Protein AF-A0A7C8ZT93-F1 (afdb_monomer)

Organism: Opuntia streptacantha (NCBI:txid393608)

Sequence (158 aa):
RYDITQIPDVYDSCKYDLLHNAHLNIESLDELFKVAQLLADGVIPNEYGINPKQKLKIGSKIARRLLGKILIDLRNTREEAINVAGLKNNYEHYTRSSKKEDANAPSIAHMKNEGVKESSLTADLAIDQDDDDEKETEYRLDPKYANVKTPERHVKTR

Solvent-accessible surface area (backbone atoms only — not comparable to full-atom values): 10098 Å² total; per-residue (Å²): 137,88,71,76,85,49,38,55,60,53,26,52,51,39,52,47,38,62,75,75,42,52,90,70,64,64,80,65,44,72,60,50,33,55,54,28,43,63,50,25,71,58,48,59,68,38,74,44,32,87,46,73,69,45,29,49,55,48,47,49,57,52,50,52,33,50,49,50,33,53,54,45,47,54,50,50,54,51,55,50,53,50,51,55,51,54,50,52,55,50,53,52,53,55,59,58,58,72,72,68,86,80,86,84,87,88,80,92,75,92,79,82,91,75,89,81,74,90,78,86,77,81,75,85,71,84,72,81,81,78,88,70,93,65,79,85,68,92,53,90,54,40,63,85,69,47,73,70,84,54,97,78,72,74,79,77,78,126

Structure (mmCIF, N/CA/C/O backbone):
data_AF-A0A7C8ZT93-F1
#
_entry.id   AF-A0A7C8ZT93-F1
#
loop_
_atom_site.group_PDB
_atom_site.id
_atom_site.type_symbol
_atom_site.label_atom_id
_atom_site.label_alt_id
_atom_site.label_comp_id
_atom_site.label_asym_id
_atom_site.label_entity_id
_atom_site.label_seq_id
_atom_site.pdbx_PDB_ins_code
_atom_site.Cartn_x
_atom_site.Cartn_y
_atom_site.Cartn_z
_atom_site.occupancy
_atom_site.B_iso_or_equiv
_atom_site.auth_seq_id
_atom_site.auth_comp_id
_atom_site.auth_asym_id
_atom_site.auth_atom_id
_atom_site.pdbx_PDB_model_num
ATOM 1 N N . ARG A 1 1 ? -1.221 -6.733 25.957 1.00 82.94 1 ARG A N 1
ATOM 2 C CA . ARG A 1 1 ? -1.099 -5.459 25.202 1.00 82.94 1 ARG A CA 1
ATOM 3 C C . ARG A 1 1 ? -1.431 -5.773 23.749 1.00 82.94 1 ARG A C 1
ATOM 5 O O . ARG A 1 1 ? -0.992 -6.823 23.307 1.00 82.94 1 ARG A O 1
ATOM 12 N N . TYR A 1 2 ? -2.219 -4.945 23.063 1.00 89.62 2 TYR A N 1
ATOM 13 C CA . TYR A 1 2 ? -2.580 -5.169 21.655 1.00 89.62 2 TYR A CA 1
ATOM 14 C C . TYR A 1 2 ? -1.509 -4.614 20.710 1.00 89.62 2 TYR A C 1
ATOM 16 O O . TYR A 1 2 ? -0.880 -3.604 21.037 1.00 89.62 2 TYR A O 1
ATOM 24 N N . ASP A 1 3 ? -1.323 -5.274 19.566 1.00 92.94 3 ASP A N 1
ATOM 25 C CA . ASP A 1 3 ? -0.423 -4.849 18.495 1.00 92.94 3 ASP A CA 1
ATOM 26 C C . ASP A 1 3 ? -1.227 -4.210 17.358 1.00 92.94 3 ASP A C 1
ATOM 28 O O . ASP A 1 3 ? -1.970 -4.877 16.642 1.00 92.94 3 ASP A O 1
ATOM 32 N N . ILE A 1 4 ? -1.093 -2.893 17.215 1.00 91.88 4 ILE A N 1
ATOM 33 C CA . ILE A 1 4 ? -1.823 -2.112 16.211 1.00 91.88 4 ILE A CA 1
ATOM 34 C C . ILE A 1 4 ? -1.302 -2.337 14.789 1.00 91.88 4 ILE A C 1
ATOM 36 O O . ILE A 1 4 ? -2.007 -2.021 13.836 1.00 91.88 4 ILE A O 1
ATOM 40 N N . THR A 1 5 ? -0.095 -2.892 14.635 1.00 93.06 5 THR A N 1
ATOM 41 C CA . THR A 1 5 ? 0.497 -3.157 13.315 1.00 93.06 5 THR A CA 1
ATOM 42 C C . THR A 1 5 ? -0.217 -4.281 12.568 1.00 93.06 5 THR A C 1
ATOM 44 O O . THR A 1 5 ? -0.052 -4.400 11.364 1.00 93.06 5 THR A O 1
ATOM 47 N N . GLN A 1 6 ? -1.044 -5.065 13.266 1.00 95.94 6 GLN A N 1
ATOM 48 C CA . GLN A 1 6 ? -1.809 -6.185 12.709 1.00 95.94 6 GLN A CA 1
ATOM 49 C C . GLN A 1 6 ? -3.174 -5.768 12.139 1.00 95.94 6 GLN A C 1
ATOM 51 O O . GLN A 1 6 ? -3.867 -6.575 11.528 1.00 95.94 6 GLN A O 1
ATOM 56 N N . ILE A 1 7 ? -3.599 -4.517 12.347 1.00 97.25 7 ILE A N 1
ATOM 57 C CA . ILE A 1 7 ? -4.898 -4.020 11.865 1.00 97.25 7 ILE A CA 1
ATOM 58 C C . ILE A 1 7 ? -5.059 -4.159 10.336 1.00 97.25 7 ILE A C 1
ATOM 60 O O . ILE A 1 7 ? -6.123 -4.627 9.922 1.00 97.25 7 ILE A O 1
ATOM 64 N N . PRO A 1 8 ? -4.060 -3.810 9.494 1.00 97.50 8 PRO A N 1
ATOM 65 C CA . PRO A 1 8 ? -4.150 -4.012 8.047 1.00 97.50 8 PRO A CA 1
ATOM 66 C C . PRO A 1 8 ? -4.366 -5.482 7.674 1.00 97.50 8 PRO A C 1
ATOM 68 O O . PRO A 1 8 ? -5.253 -5.782 6.879 1.00 97.50 8 PRO A O 1
ATOM 71 N N . ASP A 1 9 ? -3.636 -6.399 8.316 1.00 97.50 9 ASP A N 1
ATOM 72 C CA . ASP A 1 9 ? -3.730 -7.839 8.051 1.00 97.50 9 ASP A CA 1
ATOM 73 C C . ASP A 1 9 ? -5.114 -8.402 8.416 1.00 97.50 9 ASP A C 1
ATOM 75 O O . ASP A 1 9 ? -5.689 -9.210 7.679 1.00 97.50 9 ASP A O 1
ATOM 79 N N . VAL A 1 10 ? -5.684 -7.952 9.541 1.00 97.38 10 VAL A N 1
ATOM 80 C CA . VAL A 1 10 ? -7.042 -8.333 9.963 1.00 97.38 10 VAL A CA 1
ATOM 81 C C . VAL A 1 10 ? -8.082 -7.800 8.979 1.00 97.38 10 VAL A C 1
ATOM 83 O O . VAL A 1 10 ? -8.977 -8.547 8.581 1.00 97.38 10 VAL A O 1
ATOM 86 N N . TYR A 1 11 ? -7.968 -6.535 8.563 1.00 98.25 11 TYR A N 1
ATOM 87 C CA . TYR A 1 11 ? -8.865 -5.945 7.569 1.00 98.25 11 TYR A CA 1
ATOM 88 C C . TYR A 1 11 ? -8.812 -6.703 6.237 1.00 98.25 11 TYR A C 1
ATOM 90 O O . TYR A 1 11 ? -9.864 -7.071 5.709 1.00 98.25 11 TYR A O 1
ATOM 98 N N . ASP A 1 12 ? -7.613 -6.993 5.731 1.00 98.00 12 ASP A N 1
ATOM 99 C CA . ASP A 1 12 ? -7.429 -7.705 4.466 1.00 98.00 12 ASP A CA 1
ATOM 100 C C . ASP A 1 12 ? -7.968 -9.137 4.533 1.00 98.00 12 ASP A C 1
ATOM 102 O O . ASP A 1 12 ? -8.656 -9.572 3.608 1.00 98.00 12 ASP A O 1
ATOM 106 N N . SER A 1 13 ? -7.743 -9.844 5.644 1.00 97.62 13 SER A N 1
ATOM 107 C CA . SER A 1 13 ? -8.280 -11.196 5.852 1.00 97.62 13 SER A CA 1
ATOM 108 C C . SER A 1 13 ? -9.811 -11.193 5.869 1.00 97.62 13 SER A C 1
ATOM 110 O O . SER A 1 13 ? -10.439 -11.959 5.141 1.00 97.62 13 SER A O 1
ATOM 112 N N . CYS A 1 14 ? -10.426 -10.267 6.617 1.00 97.88 14 CYS A N 1
ATOM 113 C CA . CYS A 1 14 ? -11.885 -10.147 6.668 1.00 97.88 14 CYS A CA 1
ATOM 114 C C . CYS A 1 14 ? -12.470 -9.818 5.291 1.00 97.88 14 CYS A C 1
ATOM 116 O O . CYS A 1 14 ? -13.456 -10.415 4.860 1.00 97.88 14 CYS A O 1
ATOM 118 N N . LYS A 1 15 ? -11.844 -8.876 4.577 1.00 97.88 15 LYS A N 1
ATOM 119 C CA . LYS A 1 15 ? -12.254 -8.488 3.227 1.00 97.88 15 LYS A CA 1
ATOM 120 C C . LYS A 1 15 ? -12.160 -9.659 2.255 1.00 97.88 15 LYS A C 1
ATOM 122 O O . LYS A 1 15 ? -13.058 -9.845 1.436 1.00 97.88 15 LYS A O 1
ATOM 127 N N . TYR A 1 16 ? -11.076 -10.426 2.331 1.00 98.06 16 TYR A N 1
ATOM 128 C CA . TYR A 1 16 ? -10.874 -11.602 1.499 1.00 98.06 16 TYR A CA 1
ATOM 129 C C . TYR A 1 16 ? -11.970 -12.638 1.745 1.00 98.06 16 TYR A C 1
ATOM 131 O O . TYR A 1 16 ? -12.597 -13.097 0.790 1.00 98.06 16 TYR A O 1
ATOM 139 N N . ASP A 1 17 ? -12.248 -12.954 3.009 1.00 98.00 17 ASP A N 1
ATOM 140 C CA . ASP A 1 17 ? -13.255 -13.951 3.361 1.00 98.00 17 ASP A CA 1
ATOM 141 C C . ASP A 1 17 ? -14.662 -13.529 2.933 1.00 98.00 17 ASP A C 1
ATOM 143 O O . ASP A 1 17 ? -15.395 -14.341 2.370 1.00 98.00 17 ASP A O 1
ATOM 147 N N . LEU A 1 18 ? -15.016 -12.251 3.078 1.00 96.69 18 LEU A N 1
ATOM 148 C CA . LEU A 1 18 ? -16.295 -11.733 2.583 1.00 96.69 18 LEU A CA 1
ATOM 149 C C . LEU A 1 18 ? -16.434 -11.835 1.058 1.00 96.69 18 LEU A C 1
ATOM 151 O O . LEU A 1 18 ? -17.528 -12.081 0.555 1.00 96.69 18 LEU A O 1
ATOM 155 N N . LEU A 1 19 ? -15.348 -11.647 0.303 1.00 96.94 19 LEU A N 1
ATOM 156 C CA . LEU A 1 19 ? -15.390 -11.647 -1.164 1.00 96.94 19 LEU A CA 1
ATOM 157 C C . LEU A 1 19 ? -15.279 -13.044 -1.778 1.00 96.94 19 LEU A C 1
ATOM 159 O O . LEU A 1 19 ? -15.884 -13.313 -2.816 1.00 96.94 19 LEU A O 1
ATOM 163 N N . HIS A 1 20 ? -14.484 -13.919 -1.170 1.00 97.94 20 HIS A N 1
ATOM 164 C CA . HIS A 1 20 ? -14.099 -15.200 -1.762 1.00 97.94 20 HIS A CA 1
ATOM 165 C C . HIS A 1 20 ? -14.634 -16.402 -0.984 1.00 97.94 20 HIS A C 1
ATOM 167 O O . HIS A 1 20 ? -14.910 -17.443 -1.582 1.00 97.94 20 HIS A O 1
ATOM 173 N N . ASN A 1 21 ? -14.863 -16.243 0.320 1.00 96.44 21 ASN A N 1
ATOM 174 C CA . ASN A 1 21 ? -15.278 -17.312 1.224 1.00 96.44 21 ASN A CA 1
ATOM 175 C C . ASN A 1 21 ? -16.650 -17.062 1.870 1.00 96.44 21 ASN A C 1
ATOM 177 O O . ASN A 1 21 ? -16.977 -17.695 2.870 1.00 96.44 21 ASN A O 1
ATOM 181 N N . ALA A 1 22 ? -17.495 -16.212 1.271 1.00 94.62 22 ALA A N 1
ATOM 182 C CA . ALA A 1 22 ? -18.834 -15.900 1.786 1.00 94.62 22 ALA A CA 1
ATOM 183 C C . ALA A 1 22 ? -19.681 -17.155 2.078 1.00 94.62 22 ALA A C 1
ATOM 185 O O . ALA A 1 22 ? -20.474 -17.177 3.011 1.00 94.62 22 ALA A O 1
ATOM 186 N N . HIS A 1 23 ? -19.466 -18.230 1.314 1.00 96.62 23 HIS A N 1
ATOM 187 C CA . HIS A 1 23 ? -20.136 -19.521 1.480 1.00 96.62 23 HIS A CA 1
ATOM 188 C C . HIS A 1 23 ? -19.871 -20.208 2.833 1.00 96.62 23 HIS A C 1
ATOM 190 O O . HIS A 1 23 ? -20.634 -21.095 3.212 1.00 96.62 23 HIS A O 1
ATOM 196 N N . LEU A 1 24 ? -18.810 -19.827 3.553 1.00 95.62 24 LEU A N 1
ATOM 197 C CA . LEU A 1 24 ? -18.504 -20.349 4.885 1.00 95.62 24 LEU A CA 1
ATOM 198 C C . LEU A 1 24 ? -19.448 -19.799 5.965 1.00 95.62 24 LEU A C 1
ATOM 200 O O . LEU A 1 24 ? -19.507 -20.384 7.042 1.00 95.62 24 LEU A O 1
ATOM 204 N N . ASN A 1 25 ? -20.190 -18.716 5.679 1.00 93.00 25 ASN A N 1
ATOM 205 C CA . ASN A 1 25 ? -21.141 -18.080 6.599 1.00 93.00 25 ASN A CA 1
ATOM 206 C C . ASN A 1 25 ? -20.548 -17.851 8.001 1.00 93.00 25 ASN A C 1
ATOM 208 O O . ASN A 1 25 ? -21.151 -18.214 9.012 1.00 93.00 25 ASN A O 1
ATOM 212 N N . ILE A 1 26 ? -19.339 -17.285 8.049 1.00 95.56 26 ILE A N 1
ATOM 213 C CA . ILE A 1 26 ? -18.629 -17.018 9.302 1.00 95.56 26 ILE A CA 1
ATOM 214 C C . ILE A 1 26 ? -19.440 -16.015 10.126 1.00 95.56 26 ILE A C 1
ATOM 216 O O . ILE A 1 26 ? -19.722 -14.901 9.680 1.00 95.56 26 ILE A O 1
ATOM 220 N N . GLU A 1 27 ? -19.810 -16.423 11.336 1.00 96.19 27 GLU A N 1
ATOM 221 C CA . GLU A 1 27 ? -20.603 -15.604 12.246 1.00 96.19 27 GLU A CA 1
ATOM 222 C C . GLU A 1 27 ? -19.871 -14.298 12.594 1.00 96.19 27 GLU A C 1
ATOM 224 O O . GLU A 1 27 ? -18.663 -14.285 12.835 1.00 96.19 27 GLU A O 1
ATOM 229 N N . SER A 1 28 ? -20.612 -13.187 12.598 1.00 95.88 28 SER A N 1
ATOM 230 C CA . SER A 1 28 ? -20.121 -11.840 12.930 1.00 95.88 28 SER A CA 1
ATOM 231 C C . SER A 1 28 ? -18.990 -11.290 12.047 1.00 95.88 28 SER A C 1
ATOM 233 O O . SER A 1 28 ? -18.438 -10.233 12.363 1.00 95.88 28 SER A O 1
ATOM 235 N N . LEU A 1 29 ? -18.665 -11.931 10.918 1.00 97.38 29 LEU A N 1
ATOM 236 C CA . LEU A 1 29 ? -17.608 -11.455 10.020 1.00 97.38 29 LEU A CA 1
ATOM 237 C C . LEU A 1 29 ? -17.904 -10.056 9.459 1.00 97.38 29 LEU A C 1
ATOM 239 O O . LEU A 1 29 ? -16.996 -9.234 9.377 1.00 97.38 29 LEU A O 1
ATOM 243 N N . ASP A 1 30 ? -19.163 -9.750 9.135 1.00 96.50 30 ASP A N 1
ATOM 244 C CA . ASP A 1 30 ? -19.573 -8.419 8.661 1.00 96.50 30 ASP A CA 1
ATOM 245 C C . ASP A 1 30 ? -19.335 -7.320 9.710 1.00 96.50 30 ASP A C 1
ATOM 247 O O . ASP A 1 30 ? -18.893 -6.213 9.389 1.00 96.50 30 ASP A O 1
ATOM 251 N N . GLU A 1 31 ? -19.610 -7.622 10.983 1.00 97.56 31 GLU A N 1
ATOM 252 C CA . GLU A 1 31 ? -19.378 -6.695 12.093 1.00 97.56 31 GLU A CA 1
ATOM 253 C C . GLU A 1 31 ? -17.877 -6.490 12.320 1.00 97.56 31 GLU A C 1
ATOM 255 O O . GLU A 1 31 ? -17.415 -5.348 12.415 1.00 97.56 31 GLU A O 1
ATOM 260 N N . LEU A 1 32 ? -17.108 -7.584 12.332 1.00 97.38 32 LEU A N 1
ATOM 261 C CA . LEU A 1 32 ? -15.654 -7.539 12.451 1.00 97.38 32 LEU A CA 1
ATOM 262 C C . LEU A 1 32 ? -15.029 -6.742 11.304 1.00 97.38 32 LEU A C 1
ATOM 264 O O . LEU A 1 32 ? -14.206 -5.864 11.557 1.00 97.38 32 LEU A O 1
ATOM 268 N N . PHE A 1 33 ? -15.450 -6.990 10.062 1.00 98.19 33 PHE A N 1
ATOM 269 C CA . PHE A 1 33 ? -14.984 -6.258 8.888 1.00 98.19 33 PHE A CA 1
ATOM 270 C C . PHE A 1 33 ? -15.253 -4.760 9.021 1.00 98.19 33 PHE A C 1
ATOM 272 O O . PHE A 1 33 ? -14.360 -3.955 8.765 1.00 98.19 33 PHE A O 1
ATOM 279 N N . LYS A 1 34 ? -16.444 -4.369 9.486 1.00 98.25 34 LYS A N 1
ATOM 280 C CA . LYS A 1 34 ? -16.795 -2.958 9.681 1.00 98.25 34 LYS A CA 1
ATOM 281 C C . LYS A 1 34 ? -15.890 -2.271 10.705 1.00 98.25 34 LYS A C 1
ATOM 283 O O . LYS A 1 34 ? -15.441 -1.150 10.470 1.00 98.25 34 LYS A O 1
ATOM 288 N N . VAL A 1 35 ? -15.602 -2.930 11.828 1.00 97.88 35 VAL A N 1
ATOM 289 C CA . VAL A 1 35 ? -14.684 -2.393 12.847 1.00 97.88 35 VAL A CA 1
ATOM 290 C C . VAL A 1 35 ? -13.247 -2.355 12.323 1.00 97.88 35 VAL A C 1
ATOM 292 O O . VAL A 1 35 ? -12.574 -1.333 12.462 1.00 97.88 35 VAL A O 1
ATOM 295 N N . ALA A 1 36 ? -12.785 -3.433 11.685 1.00 97.88 36 ALA A N 1
ATOM 296 C CA . ALA A 1 36 ? -11.448 -3.522 11.109 1.00 97.88 36 ALA A CA 1
ATOM 297 C C . ALA A 1 36 ? -11.223 -2.451 10.035 1.00 97.88 36 ALA A C 1
ATOM 299 O O . ALA A 1 36 ? -10.177 -1.811 10.036 1.00 97.88 36 ALA A O 1
ATOM 300 N N . GLN A 1 37 ? -12.219 -2.190 9.184 1.00 98.31 37 GLN A N 1
ATOM 301 C CA . GLN A 1 37 ? -12.170 -1.142 8.167 1.00 98.31 37 GLN A CA 1
ATOM 302 C C . GLN A 1 37 ? -12.001 0.247 8.790 1.00 98.31 37 GLN A C 1
ATOM 304 O O . GLN A 1 37 ? -11.097 0.978 8.401 1.00 98.31 37 GLN A O 1
ATOM 309 N N . LEU A 1 38 ? -12.802 0.591 9.805 1.00 98.19 38 LEU A N 1
ATOM 310 C CA . LEU A 1 38 ? -12.690 1.886 10.489 1.00 98.19 38 LEU A CA 1
ATOM 311 C C . LEU A 1 38 ? -11.309 2.096 11.125 1.00 98.19 38 LEU A C 1
ATOM 313 O O . LEU A 1 38 ? -10.781 3.208 11.121 1.00 98.19 38 LEU A O 1
ATOM 317 N N . LEU A 1 39 ? -10.718 1.033 11.676 1.00 97.69 39 LEU A N 1
ATOM 318 C CA . LEU A 1 39 ? -9.366 1.083 12.228 1.00 97.69 39 LEU A CA 1
ATOM 319 C C . LEU A 1 39 ? -8.308 1.192 11.121 1.00 97.69 39 LEU A C 1
ATOM 321 O O . LEU A 1 39 ? -7.390 2.006 11.231 1.00 97.69 39 LEU A O 1
ATOM 325 N N . ALA A 1 40 ? -8.442 0.408 10.052 1.00 97.94 40 ALA A N 1
ATOM 326 C CA . ALA A 1 40 ? -7.524 0.379 8.919 1.00 97.94 40 ALA A CA 1
ATOM 327 C C . ALA A 1 40 ? -7.476 1.722 8.178 1.00 97.94 40 ALA A C 1
ATOM 329 O O . ALA A 1 40 ? -6.387 2.204 7.866 1.00 97.94 40 ALA A O 1
ATOM 330 N N . ASP A 1 41 ? -8.624 2.379 7.996 1.00 97.62 41 ASP A N 1
ATOM 331 C CA . ASP A 1 41 ? -8.724 3.711 7.388 1.00 97.62 41 ASP A CA 1
ATOM 332 C C . ASP A 1 41 ? -7.893 4.762 8.147 1.00 97.62 41 ASP A C 1
ATOM 334 O O . ASP A 1 41 ? -7.379 5.712 7.554 1.00 97.62 41 ASP A O 1
ATOM 338 N N . GLY A 1 42 ? -7.723 4.586 9.462 1.00 95.19 42 GLY A N 1
ATOM 339 C CA . GLY A 1 42 ? -6.857 5.426 10.286 1.00 95.19 42 GLY A CA 1
ATOM 340 C C . GLY A 1 42 ? -5.396 4.970 10.314 1.00 95.19 42 GLY A C 1
ATOM 341 O O . GLY A 1 42 ? -4.492 5.804 10.260 1.00 95.19 42 GLY A O 1
ATOM 342 N N . VAL A 1 43 ? -5.141 3.666 10.431 1.00 95.69 43 VAL A N 1
ATOM 343 C CA . VAL A 1 43 ? -3.787 3.121 10.628 1.00 95.69 43 VAL A CA 1
ATOM 344 C C . VAL A 1 43 ? -2.983 3.123 9.331 1.00 95.69 43 VAL A C 1
ATOM 346 O O . VAL A 1 43 ? -1.880 3.670 9.321 1.00 95.69 43 VAL A O 1
ATOM 349 N N . ILE A 1 44 ? -3.547 2.617 8.229 1.00 95.81 44 ILE A N 1
ATOM 350 C CA . ILE A 1 44 ? -2.825 2.406 6.963 1.00 95.81 44 ILE A CA 1
ATOM 351 C C . ILE A 1 44 ? -2.225 3.714 6.421 1.00 95.81 44 ILE A C 1
ATOM 353 O O . ILE A 1 44 ? -1.026 3.759 6.137 1.00 95.81 44 ILE A O 1
ATOM 357 N N . PRO A 1 45 ? -2.963 4.841 6.320 1.00 94.88 45 PRO A N 1
ATOM 358 C CA . PRO A 1 45 ? -2.362 6.083 5.832 1.00 94.88 45 PRO A CA 1
ATOM 359 C C . PRO A 1 45 ? -1.258 6.621 6.751 1.00 94.88 45 PRO A C 1
ATOM 361 O O . PRO A 1 45 ? -0.395 7.385 6.304 1.00 94.88 45 PRO A O 1
ATOM 364 N N . ASN A 1 46 ? -1.306 6.273 8.038 1.00 94.62 46 ASN A N 1
ATOM 365 C CA . ASN A 1 46 ? -0.384 6.740 9.067 1.00 94.62 46 ASN A CA 1
ATOM 366 C C . ASN A 1 46 ? 0.884 5.887 9.185 1.00 94.62 46 ASN A C 1
ATOM 368 O O . ASN A 1 46 ? 1.867 6.375 9.744 1.00 94.62 46 ASN A O 1
ATOM 372 N N . GLU A 1 47 ? 0.927 4.703 8.571 1.00 93.44 47 GLU A N 1
ATOM 373 C CA . GLU A 1 47 ? 2.166 3.934 8.369 1.00 93.44 47 GLU A CA 1
ATOM 374 C C . GLU A 1 47 ? 3.211 4.730 7.582 1.00 93.44 47 GLU A C 1
ATOM 376 O O . GLU A 1 47 ? 4.413 4.622 7.815 1.00 93.44 47 GLU A O 1
ATOM 381 N N . TYR A 1 48 ? 2.750 5.619 6.701 1.00 94.50 48 TYR A N 1
ATOM 382 C CA . TYR A 1 48 ? 3.609 6.523 5.948 1.00 94.50 48 TYR A CA 1
ATOM 383 C C . TYR A 1 48 ? 3.925 7.821 6.699 1.00 94.50 48 TYR A C 1
ATOM 385 O O . TYR A 1 48 ? 4.496 8.725 6.107 1.00 94.50 48 TYR A O 1
ATOM 393 N N . GLY A 1 49 ? 3.581 7.943 7.983 1.00 95.62 49 GLY A N 1
ATOM 394 C CA . GLY A 1 49 ? 3.846 9.110 8.828 1.00 95.62 49 GLY A CA 1
ATOM 395 C C . GLY A 1 49 ? 2.572 9.825 9.278 1.00 95.62 49 GLY A C 1
ATOM 396 O O . GLY A 1 49 ? 1.605 9.922 8.524 1.00 95.62 49 GLY A O 1
ATOM 397 N N . ILE A 1 50 ? 2.582 10.375 10.496 1.00 96.12 50 ILE A N 1
ATOM 398 C CA . ILE A 1 50 ? 1.407 11.010 11.131 1.00 96.12 50 ILE A CA 1
ATOM 399 C C . ILE A 1 50 ? 1.348 12.531 10.932 1.00 96.12 50 ILE A C 1
ATOM 401 O O . ILE A 1 50 ? 0.323 13.155 11.184 1.00 96.12 50 ILE A O 1
ATOM 405 N N . ASN A 1 51 ? 2.433 13.145 10.455 1.00 97.19 51 ASN A N 1
ATOM 406 C CA . ASN A 1 51 ? 2.475 14.563 10.097 1.00 97.19 51 ASN A CA 1
ATOM 407 C C . ASN A 1 51 ? 3.053 14.769 8.684 1.00 97.19 51 ASN A C 1
ATOM 409 O O . ASN A 1 51 ? 3.738 13.881 8.166 1.00 97.19 51 ASN A O 1
ATOM 413 N N . PRO A 1 52 ? 2.822 15.935 8.046 1.00 97.44 52 PRO A N 1
ATOM 414 C CA . PRO A 1 52 ? 3.260 16.175 6.669 1.00 97.44 52 PRO A CA 1
ATOM 415 C C . PRO A 1 52 ? 4.767 15.989 6.445 1.00 97.44 52 PRO A C 1
ATOM 417 O O . PRO A 1 52 ? 5.174 15.462 5.412 1.00 97.44 52 PRO A O 1
ATOM 420 N N . LYS A 1 53 ? 5.605 16.359 7.423 1.00 97.62 53 LYS A N 1
ATOM 421 C CA . LYS A 1 53 ? 7.067 16.222 7.326 1.00 97.62 53 LYS A CA 1
ATOM 422 C C . LYS A 1 53 ? 7.494 14.751 7.295 1.00 97.62 53 LYS A C 1
ATOM 424 O O . LYS A 1 53 ? 8.333 14.373 6.481 1.00 97.62 53 LYS A O 1
ATOM 429 N N . GLN A 1 54 ? 6.901 13.917 8.149 1.00 97.81 54 GLN A N 1
ATOM 430 C CA . GLN A 1 54 ? 7.137 12.472 8.155 1.00 97.81 54 GLN A CA 1
ATOM 431 C C . GLN A 1 54 ? 6.628 11.817 6.870 1.00 97.81 54 GLN A C 1
ATOM 433 O O . GLN A 1 54 ? 7.377 11.053 6.263 1.00 97.81 54 GLN A O 1
ATOM 438 N N . LYS A 1 55 ? 5.420 12.184 6.414 1.00 96.81 55 LYS A N 1
ATOM 439 C CA . LYS A 1 55 ? 4.862 11.715 5.135 1.00 96.81 55 LYS A CA 1
ATOM 440 C C . LYS A 1 55 ? 5.778 12.021 3.962 1.00 96.81 55 LYS A C 1
ATOM 442 O O . LYS A 1 55 ? 6.056 11.136 3.156 1.00 96.81 55 LYS A O 1
ATOM 447 N N . LEU A 1 56 ? 6.328 13.233 3.911 1.00 96.94 56 LEU A N 1
ATOM 448 C CA . LEU A 1 56 ? 7.302 13.600 2.892 1.00 96.94 56 LEU A CA 1
ATOM 449 C C . LEU A 1 56 ? 8.594 12.779 3.009 1.00 96.94 56 LEU A C 1
ATOM 451 O O . LEU A 1 56 ? 9.064 12.269 1.993 1.00 96.94 56 LEU A O 1
ATOM 455 N N . LYS A 1 57 ? 9.158 12.611 4.215 1.00 97.00 57 LYS A N 1
ATOM 456 C CA . LYS A 1 57 ? 10.401 11.840 4.427 1.00 97.00 57 LYS A CA 1
ATOM 457 C C . LYS A 1 57 ? 10.234 10.378 3.993 1.00 97.00 57 LYS A C 1
ATOM 459 O O . LYS A 1 57 ? 11.021 9.888 3.182 1.00 97.00 57 LYS A O 1
ATOM 464 N N . ILE A 1 58 ? 9.201 9.696 4.493 1.00 96.06 58 ILE A N 1
ATOM 465 C CA . ILE A 1 58 ? 8.941 8.276 4.208 1.00 96.06 58 ILE A CA 1
ATOM 466 C C . ILE A 1 58 ? 8.542 8.094 2.739 1.00 96.06 58 ILE A C 1
ATOM 468 O O . ILE A 1 58 ? 9.145 7.283 2.033 1.00 96.06 58 ILE A O 1
ATOM 472 N N . GLY A 1 59 ? 7.602 8.905 2.245 1.00 95.69 59 GLY A N 1
ATOM 473 C CA . GLY A 1 59 ? 7.154 8.866 0.853 1.00 95.69 59 GLY A CA 1
ATOM 474 C C . GLY A 1 59 ? 8.298 9.093 -0.137 1.00 95.69 59 GLY A C 1
ATOM 475 O O . GLY A 1 59 ? 8.440 8.333 -1.094 1.00 95.69 59 GLY A O 1
ATOM 476 N N . SER A 1 60 ? 9.185 10.058 0.132 1.00 95.81 60 SER A N 1
ATOM 477 C CA . SER A 1 60 ? 10.362 10.314 -0.713 1.00 95.81 60 SER A CA 1
ATOM 478 C C . SER A 1 60 ? 11.329 9.131 -0.730 1.00 95.81 60 SER A C 1
ATOM 480 O O . SER A 1 60 ? 11.878 8.810 -1.782 1.00 95.81 60 SER A O 1
ATOM 482 N N . LYS A 1 61 ? 11.532 8.449 0.406 1.00 93.94 61 LYS A N 1
ATOM 483 C CA . LYS A 1 61 ? 12.410 7.269 0.498 1.00 93.94 61 LYS A CA 1
ATOM 484 C C . LYS A 1 61 ? 11.890 6.112 -0.361 1.00 93.94 61 LYS A C 1
ATOM 486 O O . LYS A 1 61 ? 12.685 5.466 -1.047 1.00 93.94 61 LYS A O 1
ATOM 491 N N . ILE A 1 62 ? 10.578 5.874 -0.348 1.00 93.19 62 ILE A N 1
ATOM 492 C CA . ILE A 1 62 ? 9.925 4.825 -1.146 1.00 93.19 62 ILE A CA 1
ATOM 493 C C . ILE A 1 62 ? 9.939 5.201 -2.633 1.00 93.19 62 ILE A C 1
ATOM 495 O O . ILE A 1 62 ? 10.426 4.427 -3.460 1.00 93.19 62 ILE A O 1
ATOM 499 N N . ALA A 1 63 ? 9.472 6.407 -2.971 1.00 95.50 63 ALA A N 1
ATOM 500 C CA . ALA A 1 63 ? 9.381 6.882 -4.349 1.00 95.50 63 ALA A CA 1
ATOM 501 C C . ALA A 1 63 ? 10.751 6.939 -5.038 1.00 95.50 63 ALA A C 1
ATOM 503 O O . ALA A 1 63 ? 10.877 6.501 -6.179 1.00 95.50 63 ALA A O 1
ATOM 504 N N . ARG A 1 64 ? 11.799 7.399 -4.336 1.00 93.44 64 ARG A N 1
ATOM 505 C CA . ARG A 1 64 ? 13.175 7.432 -4.859 1.00 93.44 64 ARG A CA 1
ATOM 506 C C . ARG A 1 64 ? 13.659 6.044 -5.271 1.00 93.44 64 ARG A C 1
ATOM 508 O O . ARG A 1 64 ? 14.216 5.896 -6.354 1.00 93.44 64 ARG A O 1
ATOM 515 N N . ARG A 1 65 ? 13.438 5.028 -4.429 1.00 89.06 65 ARG A N 1
ATOM 516 C CA . ARG A 1 65 ? 13.840 3.645 -4.729 1.00 89.06 65 ARG A CA 1
ATOM 517 C C . ARG A 1 65 ? 13.066 3.079 -5.920 1.00 89.06 65 ARG A C 1
ATOM 519 O O . ARG A 1 65 ? 13.673 2.531 -6.835 1.00 89.06 65 ARG A O 1
ATOM 526 N N . LEU A 1 66 ? 11.743 3.256 -5.936 1.00 91.69 66 LEU A N 1
ATOM 527 C CA . LEU A 1 66 ? 10.894 2.796 -7.037 1.00 91.69 66 LEU A CA 1
ATOM 528 C C . LEU A 1 66 ? 11.291 3.447 -8.369 1.00 91.69 66 LEU A C 1
ATOM 530 O O . LEU A 1 66 ? 11.485 2.747 -9.361 1.00 91.69 66 LEU A O 1
ATOM 534 N N . LEU A 1 67 ? 11.467 4.770 -8.377 1.00 94.44 67 LEU A N 1
ATOM 535 C CA . LEU A 1 67 ? 11.879 5.513 -9.564 1.00 94.44 67 LEU A CA 1
ATOM 536 C C . LEU A 1 67 ? 13.270 5.084 -10.041 1.00 94.44 67 LEU A C 1
ATOM 538 O O . LEU A 1 67 ? 13.465 4.898 -11.237 1.00 94.44 67 LEU A O 1
ATOM 542 N N . GLY A 1 68 ? 14.211 4.862 -9.119 1.00 90.69 68 GLY A N 1
ATOM 543 C CA . GLY A 1 68 ? 15.534 4.330 -9.444 1.00 90.69 68 GLY A CA 1
ATOM 544 C C . GLY A 1 68 ? 15.460 3.000 -10.198 1.00 90.69 68 GLY A C 1
ATOM 545 O O . GLY A 1 68 ? 16.100 2.858 -11.238 1.00 90.69 68 GLY A O 1
ATOM 546 N N . LYS A 1 69 ? 14.624 2.056 -9.740 1.00 87.12 69 LYS A N 1
ATOM 547 C CA . LYS A 1 69 ? 14.416 0.778 -10.444 1.00 87.12 69 LYS A CA 1
ATOM 548 C C . LYS A 1 69 ? 13.806 0.968 -11.827 1.00 87.12 69 LYS A C 1
ATOM 550 O O . LYS A 1 69 ? 14.332 0.418 -12.784 1.00 87.12 69 LYS A O 1
ATOM 555 N N . ILE A 1 70 ? 12.765 1.794 -11.945 1.00 90.44 70 ILE A N 1
ATOM 556 C CA . ILE A 1 70 ? 12.126 2.084 -13.237 1.00 90.44 70 ILE A CA 1
ATOM 557 C C . ILE A 1 70 ? 13.144 2.666 -14.227 1.00 90.44 70 ILE A C 1
ATOM 559 O O . ILE A 1 70 ? 13.205 2.236 -15.375 1.00 90.44 70 ILE A O 1
ATOM 563 N N . LEU A 1 71 ? 13.974 3.619 -13.794 1.00 92.19 71 LEU A N 1
ATOM 564 C CA . LEU A 1 71 ? 14.998 4.231 -14.645 1.00 92.19 71 LEU A CA 1
ATOM 565 C C . LEU A 1 71 ? 16.061 3.222 -15.099 1.00 92.19 71 LEU A C 1
ATOM 567 O O . LEU A 1 71 ? 16.461 3.240 -16.265 1.00 92.19 71 LEU A O 1
ATOM 571 N N . ILE A 1 72 ? 16.498 2.332 -14.205 1.00 89.38 72 ILE A N 1
ATOM 572 C CA . ILE A 1 72 ? 17.436 1.252 -14.538 1.00 89.38 72 ILE A CA 1
ATOM 573 C C . ILE A 1 72 ? 16.797 0.273 -15.530 1.00 89.38 72 ILE A C 1
ATOM 575 O O . ILE A 1 72 ? 17.413 -0.042 -16.546 1.00 89.38 72 ILE A O 1
ATOM 579 N N . ASP A 1 73 ? 15.557 -0.153 -15.293 1.00 87.25 73 ASP A N 1
ATOM 580 C CA . ASP A 1 73 ? 14.830 -1.077 -16.170 1.00 87.25 73 ASP A CA 1
ATOM 581 C C . ASP A 1 73 ? 14.631 -0.483 -17.575 1.00 87.25 73 ASP A C 1
ATOM 583 O O . ASP A 1 73 ? 14.850 -1.163 -18.582 1.00 87.25 73 ASP A O 1
ATOM 587 N N . LEU A 1 74 ? 14.298 0.810 -17.665 1.00 90.38 74 LEU A N 1
ATOM 588 C CA . LEU A 1 74 ? 14.196 1.534 -18.936 1.00 90.38 74 LEU A CA 1
ATOM 589 C C . LEU A 1 74 ? 15.542 1.603 -19.664 1.00 90.38 74 LEU A C 1
ATOM 591 O O . LEU A 1 74 ? 15.604 1.380 -20.876 1.00 90.38 74 LEU A O 1
ATOM 595 N N . ARG A 1 75 ? 16.631 1.883 -18.938 1.00 89.25 75 ARG A N 1
ATOM 596 C CA . ARG A 1 75 ? 17.984 1.889 -19.506 1.00 89.25 75 ARG A CA 1
ATOM 597 C C . ARG A 1 75 ? 18.371 0.504 -20.026 1.00 89.25 75 ARG A C 1
ATOM 599 O O . ARG A 1 75 ? 18.855 0.411 -21.151 1.00 89.25 75 ARG A O 1
ATOM 606 N N . ASN A 1 76 ? 18.122 -0.546 -19.248 1.00 85.88 76 ASN A N 1
ATOM 607 C CA . ASN A 1 76 ? 18.410 -1.928 -19.626 1.00 85.88 76 ASN A CA 1
ATOM 608 C C . ASN A 1 76 ? 17.623 -2.338 -20.876 1.00 85.88 76 ASN A C 1
ATOM 610 O O . ASN A 1 76 ? 18.217 -2.831 -21.830 1.00 85.88 76 ASN A O 1
ATOM 614 N N . THR A 1 77 ? 16.320 -2.039 -20.917 1.00 8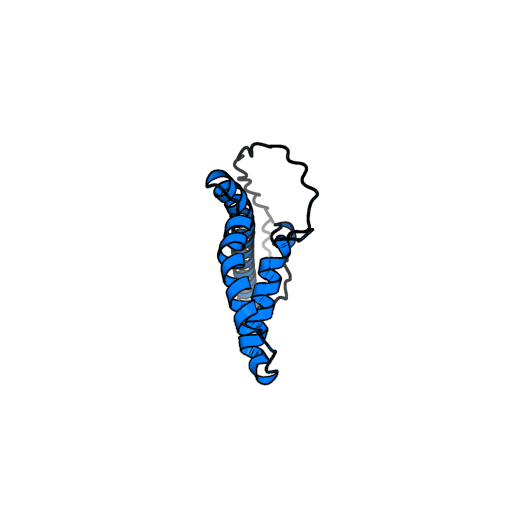7.81 77 THR A N 1
ATOM 615 C CA . THR A 1 77 ? 15.454 -2.310 -22.079 1.00 87.81 77 THR A CA 1
ATOM 616 C C . THR A 1 77 ? 15.967 -1.601 -23.334 1.00 87.81 77 THR A C 1
ATOM 618 O O . THR A 1 77 ? 16.006 -2.178 -24.421 1.00 87.81 77 THR A O 1
ATOM 621 N N . ARG A 1 78 ? 16.412 -0.344 -23.196 1.00 89.12 78 ARG A N 1
ATOM 622 C CA . ARG A 1 78 ? 17.007 0.422 -24.298 1.00 89.12 78 ARG A CA 1
ATOM 623 C C . ARG A 1 78 ? 18.328 -0.190 -24.777 1.00 89.12 78 ARG A C 1
ATOM 625 O O . ARG A 1 78 ? 18.526 -0.304 -25.983 1.00 89.12 78 ARG A O 1
ATOM 632 N N . GLU A 1 79 ? 19.233 -0.543 -23.864 1.00 88.06 79 GLU A N 1
ATOM 633 C CA . GLU A 1 79 ? 20.516 -1.182 -24.199 1.00 88.06 79 GLU A CA 1
ATOM 634 C C . GLU A 1 79 ? 20.297 -2.533 -24.903 1.00 88.06 79 GLU A C 1
ATOM 636 O O . GLU A 1 79 ? 20.923 -2.801 -25.928 1.00 88.06 79 GLU A O 1
ATOM 641 N N . GLU A 1 80 ? 19.365 -3.353 -24.413 1.00 84.81 80 GLU A N 1
ATOM 642 C CA . GLU A 1 80 ? 18.998 -4.635 -25.021 1.00 84.81 80 GLU A CA 1
ATOM 643 C C . GLU A 1 80 ? 18.433 -4.458 -26.436 1.00 84.81 80 GLU A C 1
ATOM 645 O O . GLU A 1 80 ? 18.900 -5.113 -27.369 1.00 84.81 80 GLU A O 1
ATOM 650 N N . ALA A 1 81 ? 17.498 -3.523 -26.633 1.00 83.94 81 ALA A N 1
ATOM 651 C CA . ALA A 1 81 ? 16.919 -3.246 -27.946 1.00 83.94 81 ALA A CA 1
ATOM 652 C C . ALA A 1 81 ? 17.979 -2.819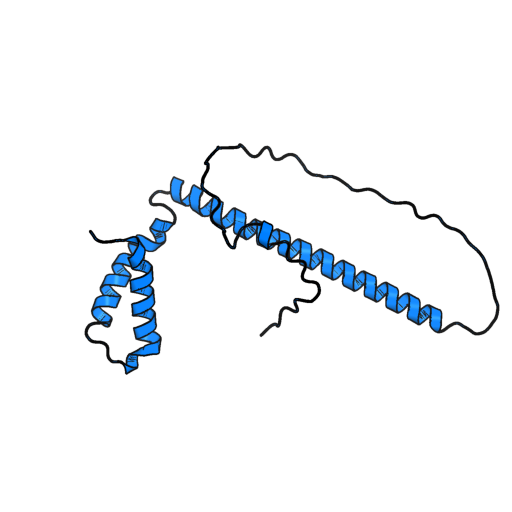 -28.979 1.00 83.94 81 ALA A C 1
ATOM 654 O O . ALA A 1 81 ? 17.950 -3.279 -30.124 1.00 83.94 81 ALA A O 1
ATOM 655 N N . ILE A 1 82 ? 18.940 -1.977 -28.575 1.00 86.12 82 ILE A N 1
ATOM 656 C CA . ILE A 1 82 ? 20.062 -1.558 -2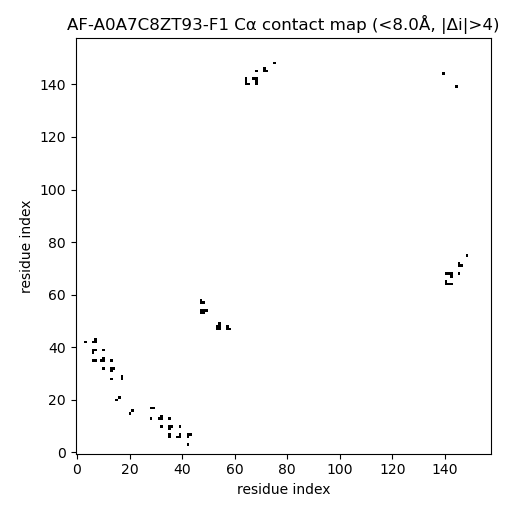9.428 1.00 86.12 82 ILE A CA 1
ATOM 657 C C . ILE A 1 82 ? 20.952 -2.756 -29.775 1.00 86.12 82 ILE A C 1
ATOM 659 O O . ILE A 1 82 ? 21.299 -2.938 -30.942 1.00 86.12 82 ILE A O 1
ATOM 663 N N . ASN A 1 83 ? 21.288 -3.596 -28.793 1.00 83.44 83 ASN A N 1
ATOM 664 C CA . ASN A 1 83 ? 22.121 -4.779 -29.010 1.00 83.44 83 ASN A CA 1
ATOM 665 C C . ASN A 1 83 ? 21.452 -5.775 -29.968 1.00 83.44 83 ASN A C 1
ATOM 667 O O . ASN A 1 83 ? 22.091 -6.249 -30.905 1.00 83.44 83 ASN A O 1
ATOM 671 N N . VAL A 1 84 ? 20.154 -6.045 -29.797 1.00 81.56 84 VAL A N 1
ATOM 672 C CA . VAL A 1 84 ? 19.384 -6.923 -30.693 1.00 81.56 84 VAL A CA 1
ATOM 673 C C . VAL A 1 84 ? 19.323 -6.352 -32.113 1.00 81.56 84 VAL A C 1
ATOM 675 O O . VAL A 1 84 ? 19.507 -7.094 -33.079 1.00 81.56 84 VAL A O 1
ATOM 678 N N . ALA A 1 85 ? 19.102 -5.044 -32.267 1.00 79.62 85 ALA A N 1
ATOM 679 C CA . ALA A 1 85 ? 19.111 -4.394 -33.578 1.00 79.62 85 ALA A CA 1
ATOM 680 C C . ALA A 1 85 ? 20.498 -4.456 -34.245 1.00 79.62 85 ALA A C 1
ATOM 682 O O . ALA A 1 85 ? 20.600 -4.777 -35.429 1.00 79.62 85 ALA A O 1
ATOM 683 N N . GLY A 1 86 ? 21.570 -4.222 -33.482 1.00 74.50 86 GLY A N 1
ATOM 684 C CA . GLY A 1 86 ? 22.950 -4.357 -33.953 1.00 74.50 86 GLY A CA 1
ATOM 685 C C . GLY A 1 86 ? 23.289 -5.781 -34.400 1.00 74.50 86 GLY A C 1
ATOM 686 O O . GLY A 1 86 ? 23.891 -5.971 -35.456 1.00 74.50 86 GLY A O 1
ATOM 687 N N . LEU A 1 87 ? 22.838 -6.795 -33.654 1.00 68.94 87 LEU A N 1
ATOM 688 C CA . LEU A 1 87 ? 22.987 -8.201 -34.037 1.00 68.94 87 LEU A CA 1
ATOM 689 C C . LEU A 1 87 ? 22.232 -8.517 -35.335 1.00 68.94 87 LEU A C 1
ATOM 691 O O . LEU A 1 87 ? 22.816 -9.125 -36.230 1.00 68.94 87 LEU A O 1
ATOM 695 N N . LYS A 1 88 ? 20.977 -8.067 -35.487 1.00 67.19 88 LYS A N 1
ATOM 696 C CA . LYS A 1 88 ? 20.201 -8.256 -36.730 1.00 67.19 88 LYS A CA 1
ATOM 697 C C . LYS A 1 88 ? 20.912 -7.669 -37.949 1.00 67.19 88 LYS A C 1
ATOM 699 O O . LYS A 1 88 ? 21.029 -8.350 -38.964 1.00 67.19 88 LYS A O 1
ATOM 704 N N . ASN A 1 89 ? 21.456 -6.459 -37.826 1.00 61.44 89 ASN A N 1
ATOM 705 C CA . ASN A 1 89 ? 22.213 -5.819 -38.904 1.00 61.44 89 ASN A CA 1
ATOM 706 C C . ASN A 1 89 ? 23.467 -6.624 -39.289 1.00 61.44 89 ASN A C 1
ATOM 708 O O . ASN A 1 89 ? 23.766 -6.774 -40.474 1.00 61.44 89 ASN A O 1
ATOM 712 N N . ASN A 1 90 ? 24.170 -7.199 -38.309 1.00 61.03 90 ASN A N 1
ATOM 713 C CA . ASN A 1 90 ? 25.324 -8.060 -38.573 1.00 61.03 90 ASN A CA 1
ATOM 714 C C . ASN A 1 90 ? 24.919 -9.358 -39.295 1.00 61.03 90 ASN A C 1
ATOM 716 O O . ASN A 1 90 ? 25.582 -9.750 -40.255 1.00 61.03 90 ASN A O 1
ATOM 720 N N . TYR A 1 91 ? 23.811 -9.996 -38.907 1.00 59.69 91 TYR A N 1
ATOM 721 C CA . TYR A 1 91 ? 23.292 -11.185 -39.599 1.00 59.69 91 TYR A CA 1
ATOM 722 C C . TYR A 1 91 ? 22.847 -10.888 -41.043 1.00 59.69 91 TYR A C 1
ATOM 724 O O . TYR A 1 91 ? 23.118 -11.684 -41.947 1.00 59.69 91 TYR A O 1
ATOM 732 N N . GLU A 1 92 ? 22.223 -9.736 -41.303 1.00 57.81 92 GLU A N 1
ATOM 733 C CA . GLU A 1 92 ? 21.889 -9.322 -42.674 1.00 57.81 92 GLU A CA 1
ATOM 734 C C . GLU A 1 92 ? 23.140 -9.032 -43.517 1.00 57.81 92 GLU A C 1
ATOM 736 O O . GLU A 1 92 ? 23.191 -9.388 -44.695 1.00 57.81 92 GLU A O 1
ATOM 741 N N . HIS A 1 93 ? 24.192 -8.464 -42.922 1.00 57.41 93 HIS A N 1
ATOM 742 C CA . HIS A 1 93 ? 25.457 -8.237 -43.622 1.00 57.41 93 HIS A CA 1
ATOM 743 C C . HIS A 1 93 ? 26.178 -9.555 -43.974 1.00 57.41 93 HIS A C 1
ATOM 745 O O . HIS A 1 93 ? 26.637 -9.724 -45.104 1.00 57.41 93 HIS A O 1
ATOM 751 N N . TYR A 1 94 ? 26.217 -10.531 -43.058 1.00 55.12 94 TYR A N 1
ATOM 752 C CA . TYR A 1 94 ? 26.805 -11.856 -43.317 1.00 55.12 94 TYR A CA 1
ATOM 753 C C .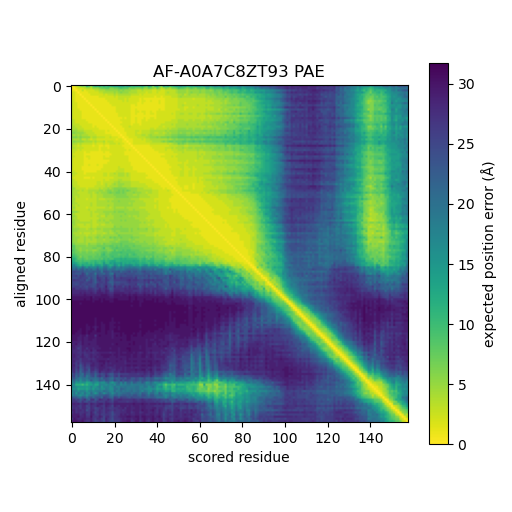 TYR A 1 94 ? 26.030 -12.660 -44.374 1.00 55.12 94 TYR A C 1
ATOM 755 O O . TYR A 1 94 ? 26.631 -13.280 -45.256 1.00 55.12 94 TYR A O 1
ATOM 763 N N . THR A 1 95 ? 24.697 -12.620 -44.348 1.00 55.84 95 THR A N 1
ATOM 764 C CA . THR A 1 95 ? 23.855 -13.328 -45.333 1.00 55.84 95 THR A CA 1
ATOM 765 C C . THR A 1 95 ? 23.853 -12.670 -46.715 1.00 55.84 95 THR A C 1
ATOM 767 O O . THR A 1 95 ? 23.690 -13.366 -47.719 1.00 55.84 95 THR A O 1
ATOM 770 N N . ARG A 1 96 ? 24.080 -11.351 -46.804 1.00 52.25 96 ARG A N 1
ATOM 771 C CA . ARG A 1 96 ? 24.216 -10.637 -48.085 1.00 52.25 96 ARG A CA 1
ATOM 772 C C . ARG A 1 96 ? 25.595 -10.822 -48.717 1.00 52.25 96 ARG A C 1
ATOM 774 O O . ARG A 1 96 ? 25.675 -10.928 -49.940 1.00 52.25 96 ARG A O 1
ATOM 781 N N . SER A 1 97 ? 26.646 -10.936 -47.905 1.00 50.97 97 SER A N 1
ATOM 782 C CA . SER A 1 97 ? 27.997 -11.274 -48.376 1.00 50.97 97 SER A CA 1
ATOM 783 C C . SER A 1 97 ? 28.126 -12.735 -48.822 1.00 50.97 97 SER A C 1
ATOM 785 O O . SER A 1 97 ? 28.851 -13.013 -49.766 1.00 50.97 97 SER A O 1
ATOM 787 N N . SER A 1 98 ? 27.337 -13.653 -48.252 1.00 48.62 98 SER A N 1
ATOM 788 C CA . SER A 1 98 ? 27.315 -15.074 -48.657 1.00 48.62 98 SER A CA 1
ATOM 789 C C . SER A 1 98 ? 26.543 -15.352 -49.965 1.00 48.62 98 SER A C 1
ATOM 791 O O . SER A 1 98 ? 26.445 -16.499 -50.388 1.00 48.62 98 SER A O 1
ATOM 793 N N . LYS A 1 99 ? 25.953 -14.330 -50.610 1.00 44.06 99 LYS A N 1
ATOM 794 C CA . LYS A 1 99 ? 25.223 -14.450 -51.894 1.00 44.06 99 LYS A CA 1
ATOM 795 C C . LYS A 1 99 ? 25.954 -13.822 -53.088 1.00 44.06 99 LYS A C 1
ATOM 797 O O . LYS A 1 99 ? 25.360 -13.674 -54.154 1.00 44.06 99 LYS A O 1
ATOM 802 N N . LYS A 1 100 ? 27.224 -13.443 -52.929 1.00 47.12 100 LYS A N 1
ATOM 803 C CA . LYS A 1 100 ? 28.082 -12.979 -54.027 1.00 47.12 100 LYS A CA 1
ATOM 804 C C . LYS A 1 100 ? 29.405 -13.739 -54.027 1.00 47.12 100 LYS A C 1
ATOM 806 O O . LYS A 1 100 ? 30.453 -13.159 -53.786 1.00 47.12 100 LYS A O 1
ATOM 811 N N . GLU A 1 101 ? 29.339 -15.028 -54.329 1.00 37.31 101 GLU A N 1
ATOM 812 C CA . GLU A 1 101 ? 30.496 -15.777 -54.816 1.00 37.31 101 GLU A CA 1
ATOM 813 C C . GLU A 1 101 ? 30.138 -16.369 -56.179 1.00 37.31 101 GLU A C 1
ATOM 815 O O . GLU A 1 101 ? 29.676 -17.495 -56.294 1.00 37.31 101 GLU A O 1
ATOM 820 N N . ASP A 1 102 ? 30.301 -15.542 -57.210 1.00 39.44 102 ASP A N 1
ATOM 821 C CA . ASP A 1 102 ? 30.881 -15.995 -58.467 1.00 39.44 102 ASP A CA 1
ATOM 822 C C . ASP A 1 102 ? 31.683 -14.833 -59.072 1.00 39.44 102 ASP A C 1
ATOM 824 O O . ASP A 1 102 ? 31.199 -13.703 -59.164 1.00 39.44 102 ASP A O 1
ATOM 828 N N . ALA A 1 103 ? 32.917 -15.156 -59.462 1.00 39.47 103 ALA A N 1
ATOM 829 C CA . ALA A 1 103 ? 33.973 -14.326 -60.052 1.00 39.47 103 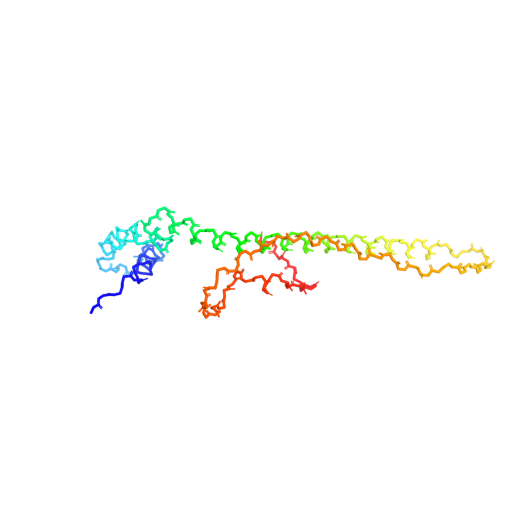ALA A CA 1
ATOM 830 C C . ALA A 1 103 ? 34.890 -13.494 -59.111 1.00 39.47 103 ALA A C 1
ATOM 832 O O . ALA A 1 103 ? 34.641 -12.333 -58.799 1.00 39.47 103 ALA A O 1
ATOM 833 N N . ASN A 1 104 ? 36.065 -14.096 -58.871 1.00 33.53 104 ASN A N 1
ATOM 834 C CA . ASN A 1 104 ? 37.411 -13.521 -58.694 1.00 33.53 104 ASN A CA 1
ATOM 835 C C . ASN A 1 104 ? 37.823 -12.800 -57.386 1.00 33.53 104 ASN A C 1
ATOM 837 O O . ASN A 1 104 ? 37.287 -11.778 -56.977 1.00 33.53 104 ASN A O 1
ATOM 841 N N . ALA A 1 105 ? 38.900 -13.343 -56.803 1.00 33.56 105 ALA A N 1
ATOM 842 C CA . ALA A 1 105 ? 39.688 -12.898 -55.646 1.00 33.56 105 ALA A CA 1
ATOM 843 C C . ALA A 1 105 ? 40.619 -11.688 -55.944 1.00 33.56 105 ALA A C 1
ATOM 845 O O . ALA A 1 105 ? 40.702 -11.256 -57.092 1.00 33.56 105 ALA A O 1
ATOM 846 N N . PRO A 1 106 ? 41.516 -11.281 -55.016 1.00 45.09 106 PRO A N 1
ATOM 847 C CA . PRO A 1 106 ? 41.324 -10.833 -53.631 1.00 45.09 106 PRO A CA 1
ATOM 848 C C . PRO A 1 106 ? 41.862 -9.392 -53.435 1.00 45.09 106 PRO A C 1
ATOM 850 O O . PRO A 1 106 ? 42.630 -8.878 -54.247 1.00 45.09 106 PRO A O 1
ATOM 853 N N . SER A 1 107 ? 41.554 -8.726 -52.316 1.00 32.03 107 SER A N 1
ATOM 854 C CA . SER A 1 107 ? 42.314 -7.538 -51.885 1.00 32.03 107 SER A CA 1
ATOM 855 C C . SER A 1 107 ? 42.373 -7.432 -50.364 1.00 32.03 107 SER A C 1
ATOM 857 O O . SER A 1 107 ? 41.362 -7.269 -49.688 1.00 32.03 107 SER A O 1
ATOM 859 N N . ILE A 1 108 ? 43.598 -7.530 -49.847 1.00 41.03 108 ILE A N 1
ATOM 860 C CA . ILE A 1 108 ? 43.992 -7.205 -48.477 1.00 41.03 108 ILE A CA 1
ATOM 861 C C . ILE A 1 108 ? 43.731 -5.717 -48.222 1.00 41.03 108 ILE A C 1
ATOM 863 O O . ILE A 1 108 ? 44.248 -4.871 -48.947 1.00 41.03 108 ILE A O 1
ATOM 867 N N . ALA A 1 109 ? 43.029 -5.396 -47.137 1.00 32.06 109 ALA A N 1
ATOM 868 C CA . ALA A 1 109 ? 43.142 -4.097 -46.487 1.00 32.06 109 ALA A CA 1
ATOM 869 C C . ALA A 1 109 ? 43.039 -4.276 -44.969 1.00 32.06 109 ALA A C 1
ATOM 871 O O . ALA A 1 109 ? 41.982 -4.565 -44.415 1.00 32.06 109 ALA A O 1
ATOM 872 N N . HIS A 1 110 ? 44.180 -4.116 -44.300 1.00 35.22 110 HIS A N 1
ATOM 873 C CA . HIS A 1 110 ? 44.239 -3.768 -42.887 1.00 35.22 110 HIS A CA 1
ATOM 874 C C . HIS A 1 110 ? 43.456 -2.472 -42.649 1.00 35.22 110 HIS A C 1
ATOM 876 O O . HIS A 1 110 ? 43.785 -1.471 -43.279 1.00 35.22 110 HIS A O 1
ATOM 882 N N . MET A 1 111 ? 42.552 -2.437 -41.668 1.00 34.16 111 MET A N 1
ATOM 883 C CA . MET A 1 111 ? 42.313 -1.218 -40.890 1.00 34.16 111 MET A CA 1
ATOM 884 C C . MET A 1 111 ? 42.076 -1.547 -39.416 1.00 34.16 111 MET A C 1
ATOM 886 O O . MET A 1 111 ? 41.441 -2.531 -39.051 1.00 34.16 111 MET A O 1
ATOM 890 N N . LYS A 1 112 ? 42.726 -0.719 -38.604 1.00 29.38 112 LYS A N 1
ATOM 891 C CA . LYS A 1 112 ? 43.035 -0.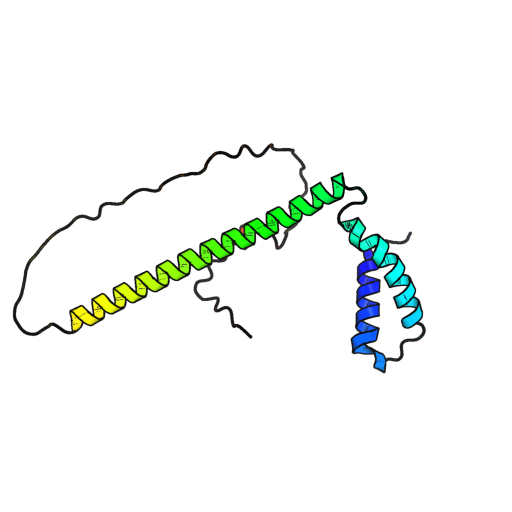856 -37.188 1.00 29.38 112 LYS A CA 1
ATOM 892 C C . LYS A 1 112 ? 41.789 -0.753 -36.309 1.00 29.38 112 LYS A C 1
ATOM 894 O O . LYS A 1 112 ? 40.900 0.053 -36.559 1.00 29.38 112 LYS A O 1
ATOM 899 N N . ASN A 1 113 ? 41.802 -1.546 -35.246 1.00 38.31 113 ASN A N 1
ATOM 900 C CA . ASN A 1 113 ? 40.924 -1.424 -34.095 1.00 38.31 113 ASN A CA 1
ATOM 901 C C . ASN A 1 113 ? 41.369 -0.196 -33.278 1.00 38.31 113 ASN A C 1
ATOM 903 O O . ASN A 1 113 ? 42.456 -0.223 -32.701 1.00 38.31 113 ASN A O 1
ATOM 907 N N . GLU A 1 114 ? 40.570 0.871 -33.244 1.00 30.83 114 GLU A N 1
ATOM 908 C CA . GLU A 1 114 ? 40.756 1.978 -32.299 1.00 30.83 114 GLU A CA 1
ATOM 909 C C . GLU A 1 114 ? 39.543 2.081 -31.377 1.00 30.83 114 GLU A C 1
ATOM 911 O O . GLU A 1 114 ? 38.417 2.338 -31.802 1.00 30.83 114 GLU A O 1
ATOM 916 N N . GLY A 1 115 ? 39.799 1.849 -30.088 1.00 42.72 115 GLY A N 1
ATOM 917 C CA . GLY A 1 115 ? 38.840 2.065 -29.020 1.00 42.72 115 GLY A CA 1
ATOM 918 C C . GLY A 1 115 ? 38.516 3.547 -28.869 1.00 42.72 115 GLY A C 1
ATOM 919 O O . GLY A 1 115 ? 39.406 4.396 -28.832 1.00 42.72 115 GLY A O 1
ATOM 920 N N . VAL A 1 116 ? 37.228 3.852 -28.725 1.00 38.09 116 VAL A N 1
ATOM 921 C CA . VAL A 1 116 ? 36.753 5.204 -28.426 1.00 38.09 116 VAL A CA 1
ATOM 922 C C . VAL A 1 116 ? 35.906 5.168 -27.156 1.00 38.09 116 VAL A C 1
ATOM 924 O O . VAL A 1 116 ? 34.711 4.902 -27.174 1.00 38.09 116 VAL A O 1
ATOM 927 N N . LYS A 1 117 ? 36.624 5.403 -26.053 1.00 35.59 117 LYS A N 1
ATOM 928 C CA . LYS A 1 117 ? 36.317 6.322 -24.946 1.00 35.59 117 LYS A CA 1
ATOM 929 C C . LYS A 1 117 ? 34.899 6.292 -24.367 1.00 35.59 117 LYS A C 1
ATOM 931 O O . LYS A 1 117 ? 34.003 7.013 -24.791 1.00 35.59 117 LYS A O 1
ATOM 936 N N . GLU A 1 118 ? 34.799 5.536 -23.276 1.00 39.69 118 GLU A N 1
ATOM 937 C CA . GLU A 1 118 ? 34.287 5.988 -21.975 1.00 39.69 118 GLU A CA 1
ATOM 938 C C . GLU A 1 118 ? 34.086 7.517 -21.893 1.00 39.69 118 GLU A C 1
ATOM 940 O O . GLU A 1 118 ? 35.042 8.286 -21.780 1.00 39.69 118 GLU A O 1
ATOM 945 N N . SER A 1 119 ? 32.834 7.972 -21.947 1.00 34.81 119 SER A N 1
ATOM 946 C CA . SER A 1 119 ? 32.461 9.322 -21.527 1.00 34.81 119 SER A CA 1
ATOM 947 C C . SER A 1 119 ? 31.838 9.229 -20.139 1.00 34.81 119 SER A C 1
ATOM 949 O O . SER A 1 119 ? 30.634 9.007 -19.985 1.00 34.81 119 SER A O 1
ATOM 951 N N . SER A 1 120 ? 32.698 9.366 -19.134 1.00 41.25 120 SER A N 1
ATOM 952 C CA . SER A 1 120 ? 32.317 9.711 -17.771 1.00 41.25 120 SER A CA 1
ATOM 953 C C . SER A 1 120 ? 31.535 11.025 -17.786 1.00 41.25 120 SER A C 1
ATOM 955 O O . SER A 1 120 ? 32.065 12.067 -18.164 1.00 41.25 120 SER A O 1
ATOM 957 N N . LEU A 1 121 ? 30.266 10.961 -17.391 1.00 35.34 121 LEU A N 1
ATOM 958 C CA . LEU A 1 121 ? 29.500 12.106 -16.906 1.00 35.34 121 LEU A CA 1
ATOM 959 C C . LEU A 1 121 ? 28.789 11.675 -15.621 1.00 35.34 121 LEU A C 1
ATOM 961 O O . LEU A 1 121 ? 27.564 11.603 -15.551 1.00 35.34 121 LEU A O 1
ATOM 965 N N . THR A 1 122 ? 29.572 11.344 -14.596 1.00 35.66 122 THR A N 1
ATOM 966 C CA . THR A 1 122 ? 29.105 11.427 -13.211 1.00 35.66 122 THR A CA 1
ATOM 967 C C . THR A 1 122 ? 29.243 12.885 -12.795 1.00 35.66 122 THR A C 1
ATOM 969 O O . THR A 1 122 ? 30.298 13.316 -12.344 1.00 35.66 122 THR A O 1
ATOM 972 N N . A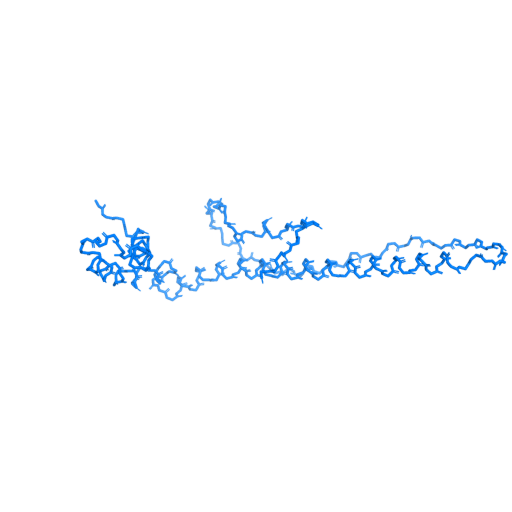LA A 1 123 ? 28.199 13.675 -13.040 1.00 39.12 123 ALA A N 1
ATOM 973 C CA . ALA A 1 123 ? 28.075 14.966 -12.385 1.00 39.12 123 ALA A CA 1
ATOM 974 C C . ALA A 1 123 ? 27.797 14.696 -10.902 1.00 39.12 123 ALA A C 1
ATOM 976 O O . ALA A 1 123 ? 26.778 14.091 -10.560 1.00 39.12 123 ALA A O 1
ATOM 977 N N . ASP A 1 124 ? 28.745 15.102 -10.063 1.00 37.12 124 ASP A N 1
ATOM 978 C CA . ASP A 1 124 ? 28.720 15.010 -8.610 1.00 37.12 124 ASP A CA 1
ATOM 979 C C . ASP A 1 124 ? 27.472 15.701 -8.043 1.00 37.12 124 ASP A C 1
ATOM 981 O O . ASP A 1 124 ? 27.431 16.914 -7.834 1.00 37.12 124 ASP A O 1
ATOM 985 N N . LEU A 1 125 ? 26.426 14.919 -7.780 1.00 41.62 125 LEU A N 1
ATOM 986 C CA . LEU A 1 125 ? 25.397 15.305 -6.827 1.00 41.62 125 LEU A CA 1
ATOM 987 C C . LEU A 1 125 ? 25.936 14.917 -5.455 1.00 41.62 125 LEU A C 1
ATOM 989 O O . LEU A 1 125 ? 25.897 13.746 -5.085 1.00 41.62 125 LEU A O 1
ATOM 993 N N . ALA A 1 126 ? 26.475 15.898 -4.732 1.00 41.25 126 ALA A N 1
ATOM 994 C CA . ALA A 1 126 ? 26.799 15.757 -3.321 1.00 41.25 126 ALA A CA 1
ATOM 995 C C . ALA A 1 126 ? 25.523 15.332 -2.575 1.00 41.25 126 ALA A C 1
ATOM 997 O O . ALA A 1 126 ? 24.612 16.129 -2.348 1.00 41.25 126 ALA A O 1
ATOM 998 N N . ILE A 1 127 ? 25.423 14.035 -2.291 1.00 48.78 127 ILE A N 1
ATOM 999 C CA . ILE A 1 127 ? 24.396 13.467 -1.429 1.00 48.78 127 ILE A CA 1
ATOM 1000 C C . ILE A 1 127 ? 24.869 13.748 -0.011 1.00 48.78 127 ILE A C 1
ATOM 1002 O O . ILE A 1 127 ? 25.863 13.177 0.433 1.00 48.78 127 ILE A O 1
ATOM 1006 N N . ASP A 1 128 ? 24.169 14.663 0.649 1.00 41.91 128 ASP A N 1
ATOM 1007 C CA . ASP A 1 128 ? 24.297 14.930 2.076 1.00 41.91 128 ASP A CA 1
ATOM 1008 C C . ASP A 1 128 ? 24.122 13.598 2.823 1.00 41.91 128 ASP A C 1
ATOM 1010 O O . ASP A 1 128 ? 23.068 12.952 2.743 1.00 41.91 128 ASP A O 1
ATOM 1014 N N . GLN A 1 129 ? 25.208 13.126 3.434 1.00 44.91 129 GLN A N 1
ATOM 1015 C CA . GLN A 1 129 ? 25.232 11.915 4.245 1.00 44.91 129 GLN A CA 1
ATOM 1016 C C . GLN A 1 129 ? 24.688 12.276 5.625 1.00 44.91 129 GLN A C 1
ATOM 1018 O O . GLN A 1 129 ? 25.443 12.567 6.544 1.00 44.91 129 GLN A O 1
ATOM 1023 N N . ASP A 1 130 ? 23.363 12.266 5.759 1.00 47.38 130 ASP A N 1
ATOM 1024 C CA . ASP A 1 130 ? 22.751 12.089 7.072 1.00 47.38 130 ASP A CA 1
ATOM 1025 C C . ASP A 1 130 ? 22.866 10.600 7.428 1.00 47.38 130 ASP A C 1
ATOM 1027 O O . ASP A 1 130 ? 22.102 9.762 6.932 1.00 47.38 130 ASP A O 1
ATOM 1031 N N . ASP A 1 131 ? 23.877 10.296 8.2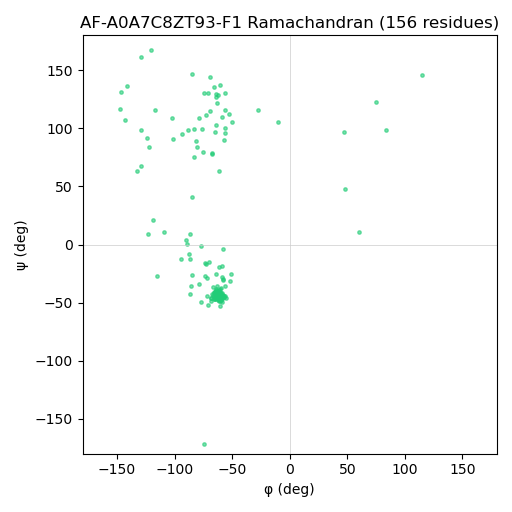44 1.00 51.84 131 ASP A N 1
ATOM 1032 C CA . ASP A 1 131 ? 24.089 9.029 8.940 1.00 51.84 131 ASP A CA 1
ATOM 1033 C C . ASP A 1 131 ? 22.811 8.604 9.684 1.00 51.84 131 ASP A C 1
ATOM 1035 O O . ASP A 1 131 ? 22.465 9.141 10.735 1.00 51.84 131 ASP A O 1
ATOM 1039 N N . ASP A 1 132 ? 22.110 7.607 9.150 1.00 51.53 132 ASP A N 1
ATOM 1040 C CA . ASP A 1 132 ? 21.165 6.784 9.902 1.00 51.53 132 ASP A CA 1
ATOM 1041 C C . ASP A 1 132 ? 21.557 5.326 9.610 1.00 51.53 132 ASP A C 1
ATOM 1043 O O . ASP A 1 132 ? 21.213 4.773 8.559 1.00 51.53 132 ASP A O 1
ATOM 1047 N N . ASP A 1 133 ? 22.316 4.728 10.538 1.00 48.88 133 ASP A N 1
ATOM 1048 C CA . ASP A 1 133 ? 22.692 3.307 10.625 1.00 48.88 133 ASP A CA 1
ATOM 1049 C C . ASP A 1 133 ? 21.446 2.409 10.787 1.00 48.88 133 ASP A C 1
ATOM 1051 O O . ASP A 1 133 ? 21.224 1.723 11.790 1.00 48.88 133 ASP A O 1
ATOM 1055 N N . GLU A 1 134 ? 20.571 2.412 9.788 1.00 53.47 134 GLU A N 1
ATOM 1056 C CA . GLU A 1 134 ? 19.391 1.569 9.745 1.00 53.47 134 GLU A CA 1
ATOM 1057 C C . GLU A 1 134 ? 19.792 0.243 9.096 1.00 53.47 134 GLU A C 1
ATOM 1059 O O . GLU A 1 134 ? 19.908 0.153 7.873 1.00 53.47 134 GLU A O 1
ATOM 1064 N N . LYS A 1 135 ? 20.052 -0.771 9.942 1.00 51.25 135 LYS A N 1
ATOM 1065 C CA . LYS A 1 135 ? 20.332 -2.168 9.559 1.00 51.25 135 LYS A CA 1
ATOM 1066 C C . LYS A 1 135 ? 19.653 -2.509 8.233 1.00 51.25 135 LYS A C 1
ATOM 1068 O O . LYS A 1 135 ? 18.424 -2.482 8.151 1.00 51.25 135 LYS A O 1
ATOM 1073 N N . GLU A 1 136 ? 20.473 -2.802 7.225 1.00 51.34 136 GLU A N 1
ATOM 1074 C CA . GLU A 1 136 ? 20.077 -3.018 5.835 1.00 51.34 136 GLU A CA 1
ATOM 1075 C C . GLU A 1 136 ? 19.038 -4.146 5.749 1.00 51.34 136 GLU A C 1
ATOM 1077 O O . GLU A 1 136 ? 19.346 -5.332 5.666 1.00 51.34 136 GLU A O 1
ATOM 1082 N N . THR A 1 137 ? 17.767 -3.772 5.837 1.00 49.75 137 THR A N 1
ATOM 1083 C CA . THR A 1 137 ? 16.648 -4.668 5.583 1.00 49.75 137 THR A CA 1
ATOM 1084 C C . THR A 1 137 ? 16.635 -4.924 4.082 1.00 49.75 137 THR A C 1
ATOM 1086 O O . THR A 1 137 ? 16.764 -3.996 3.282 1.00 49.75 137 THR A O 1
ATOM 1089 N N . GLU A 1 138 ? 16.557 -6.193 3.686 1.00 60.31 138 GLU A N 1
ATOM 1090 C CA . GLU A 1 138 ? 16.625 -6.635 2.293 1.00 60.31 138 GLU A CA 1
ATOM 1091 C C . GLU A 1 138 ? 15.382 -6.160 1.511 1.00 60.31 138 GLU A C 1
ATOM 1093 O O . GLU A 1 138 ? 14.408 -6.885 1.308 1.00 60.31 138 GLU A O 1
ATOM 1098 N N . TYR A 1 139 ? 15.357 -4.884 1.120 1.00 62.94 139 TYR A N 1
ATOM 1099 C CA . TYR A 1 139 ? 14.224 -4.296 0.415 1.00 62.94 139 TYR A CA 1
ATOM 1100 C C . TYR A 1 139 ? 14.186 -4.783 -1.0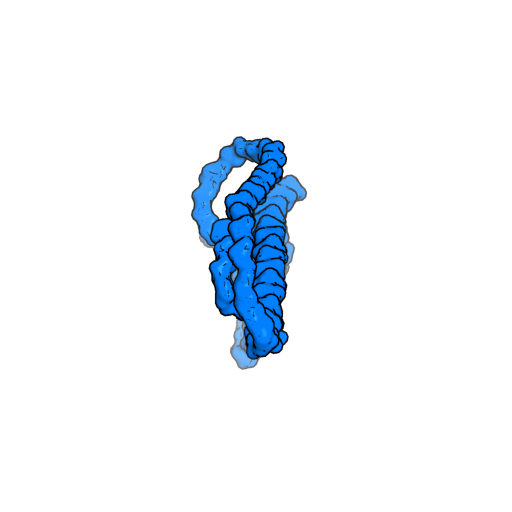33 1.00 62.94 139 TYR A C 1
ATOM 1102 O O . TYR A 1 139 ? 15.131 -4.601 -1.796 1.00 62.94 139 TYR A O 1
ATOM 1110 N N . ARG A 1 140 ? 13.022 -5.261 -1.487 1.00 66.94 140 ARG A N 1
ATOM 1111 C CA . ARG A 1 140 ? 12.783 -5.607 -2.907 1.00 66.94 140 ARG A CA 1
ATOM 1112 C C . ARG A 1 140 ? 12.977 -4.432 -3.878 1.00 66.94 140 ARG A C 1
ATOM 1114 O O . ARG A 1 140 ? 13.108 -4.634 -5.088 1.00 66.94 140 ARG A O 1
ATOM 1121 N N . LEU A 1 141 ? 12.958 -3.204 -3.359 1.00 65.56 141 LEU A N 1
ATOM 1122 C CA . LEU A 1 141 ? 13.203 -1.977 -4.115 1.00 65.56 141 LEU A CA 1
ATOM 1123 C C . LEU A 1 141 ? 14.682 -1.558 -4.142 1.00 65.56 141 LEU A C 1
ATOM 1125 O O . LEU A 1 141 ? 14.997 -0.499 -4.678 1.00 65.56 141 LEU A O 1
ATOM 1129 N N . ASP A 1 142 ? 15.583 -2.350 -3.564 1.00 67.31 142 ASP A N 1
ATOM 1130 C CA . ASP A 1 142 ? 17.011 -2.063 -3.593 1.00 67.31 142 ASP A CA 1
ATOM 1131 C C . ASP A 1 142 ? 17.543 -2.113 -5.045 1.00 67.31 142 ASP A C 1
ATOM 1133 O O . ASP A 1 142 ? 17.271 -3.086 -5.767 1.00 67.31 142 ASP A O 1
ATOM 1137 N N . PRO A 1 143 ? 18.274 -1.073 -5.500 1.00 64.75 143 PRO A N 1
ATOM 1138 C CA . PRO A 1 143 ? 18.916 -1.040 -6.812 1.00 64.75 143 PRO A CA 1
ATOM 1139 C C . PRO A 1 143 ? 19.777 -2.266 -7.132 1.00 64.75 143 PRO A C 1
ATOM 1141 O O . PRO A 1 143 ? 19.906 -2.611 -8.307 1.00 64.75 143 PRO A O 1
ATOM 1144 N N . LYS A 1 144 ? 20.314 -2.978 -6.130 1.00 68.75 144 LYS A N 1
ATOM 1145 C CA . LYS A 1 144 ? 21.061 -4.227 -6.364 1.00 68.75 144 LYS A CA 1
ATOM 1146 C C . LYS A 1 144 ? 20.232 -5.310 -7.069 1.00 68.75 144 LYS A C 1
ATOM 1148 O O . LYS A 1 144 ? 20.784 -6.089 -7.840 1.00 68.75 144 LYS A O 1
ATOM 1153 N N . TYR A 1 145 ? 18.904 -5.302 -6.902 1.00 65.50 145 TYR A N 1
ATOM 1154 C CA . TYR A 1 145 ? 17.975 -6.194 -7.616 1.00 65.50 145 TYR A CA 1
ATOM 1155 C C . TYR A 1 145 ? 17.476 -5.632 -8.954 1.00 65.50 145 TYR A C 1
ATOM 1157 O O . TYR A 1 145 ? 16.639 -6.262 -9.598 1.00 65.50 145 TYR A O 1
ATOM 1165 N N . ALA A 1 146 ? 17.912 -4.438 -9.365 1.00 62.16 146 ALA A N 1
ATOM 1166 C CA . ALA A 1 146 ? 17.540 -3.854 -10.656 1.00 62.16 146 ALA A CA 1
ATOM 1167 C C . ALA A 1 146 ? 18.445 -4.354 -11.798 1.00 62.16 146 ALA A C 1
ATOM 1169 O O . ALA A 1 146 ? 18.021 -4.447 -12.945 1.00 62.16 146 ALA A O 1
ATOM 1170 N N . ASN A 1 147 ? 19.679 -4.760 -11.489 1.00 58.84 147 ASN A N 1
ATOM 1171 C CA . ASN A 1 147 ? 20.653 -5.227 -12.479 1.00 58.84 147 ASN A CA 1
ATOM 1172 C C . ASN A 1 147 ? 20.512 -6.716 -12.824 1.00 58.84 147 ASN A C 1
ATOM 1174 O O . ASN A 1 147 ? 21.503 -7.420 -13.016 1.00 58.84 147 ASN A O 1
ATOM 1178 N N . VAL A 1 148 ? 19.282 -7.213 -12.955 1.00 58.66 148 VAL A N 1
ATOM 1179 C CA . VAL A 1 148 ? 19.057 -8.569 -13.462 1.00 58.66 148 VAL A CA 1
ATOM 1180 C C . VAL A 1 148 ? 19.097 -8.526 -14.990 1.00 58.66 148 VAL A C 1
ATOM 1182 O O . VAL A 1 148 ? 18.069 -8.613 -15.660 1.00 58.66 148 VAL A O 1
ATOM 1185 N N . LYS A 1 149 ? 20.305 -8.413 -15.559 1.00 53.53 149 LYS A N 1
ATOM 1186 C CA . LYS A 1 149 ? 20.561 -8.786 -16.957 1.00 53.53 149 LYS A CA 1
ATOM 1187 C C . LYS A 1 149 ? 20.403 -10.303 -17.045 1.00 53.53 149 LYS A C 1
ATOM 1189 O O . LYS A 1 149 ? 21.378 -11.039 -16.973 1.00 53.53 149 LYS A O 1
ATOM 1194 N N . THR A 1 150 ? 19.163 -10.777 -17.102 1.00 55.19 150 THR A N 1
ATOM 1195 C CA . THR A 1 150 ? 18.860 -12.170 -17.440 1.00 55.19 150 THR A CA 1
ATOM 1196 C C . THR A 1 150 ? 18.616 -12.199 -18.940 1.00 55.19 150 THR A C 1
ATOM 1198 O O . THR A 1 150 ? 17.501 -11.889 -19.353 1.00 55.19 150 THR A O 1
ATOM 1201 N N . PRO A 1 151 ? 19.635 -12.521 -19.762 1.00 52.88 151 PRO A N 1
ATOM 1202 C CA . PRO A 1 151 ? 19.539 -12.486 -21.224 1.00 52.88 151 PRO A CA 1
ATOM 1203 C C . PRO A 1 151 ? 18.437 -13.378 -21.828 1.00 52.88 151 PRO A C 1
ATOM 1205 O O . PRO A 1 151 ? 18.220 -13.328 -23.031 1.00 52.88 151 PRO A O 1
ATOM 1208 N N . GLU A 1 152 ? 17.708 -14.158 -21.021 1.00 44.97 152 GLU A N 1
ATOM 1209 C CA . GLU A 1 152 ? 16.605 -15.018 -21.466 1.00 44.97 152 GLU A CA 1
ATOM 1210 C C . GLU A 1 152 ? 15.260 -14.746 -20.773 1.00 44.97 152 GLU A C 1
ATOM 1212 O O . GLU A 1 152 ? 14.306 -15.511 -20.955 1.00 44.97 152 GLU A O 1
ATOM 1217 N N . ARG A 1 153 ? 15.129 -13.672 -19.977 1.00 50.72 153 ARG A N 1
ATOM 1218 C CA . ARG A 1 153 ? 13.851 -13.351 -19.325 1.00 50.72 153 ARG A CA 1
ATOM 1219 C C . ARG A 1 153 ? 12.873 -12.765 -20.341 1.00 50.72 153 ARG A C 1
ATOM 1221 O O . ARG A 1 153 ? 12.624 -11.566 -20.380 1.00 50.72 153 ARG A O 1
ATOM 1228 N N . HIS A 1 154 ? 12.256 -13.644 -21.122 1.00 49.12 154 HIS A N 1
ATOM 1229 C CA . HIS A 1 154 ? 11.053 -13.323 -21.872 1.00 49.12 154 HIS A CA 1
ATOM 1230 C C . HIS A 1 154 ? 9.968 -12.893 -20.881 1.00 49.12 154 HIS A C 1
ATOM 1232 O O . HIS A 1 154 ? 9.433 -13.707 -20.122 1.00 49.12 154 HIS A O 1
ATOM 1238 N N . VAL A 1 155 ? 9.631 -11.604 -20.887 1.00 51.00 155 VAL A N 1
ATOM 1239 C CA . VAL A 1 155 ? 8.393 -11.119 -20.279 1.00 51.00 155 VAL A CA 1
ATOM 1240 C C . VAL A 1 155 ? 7.256 -11.728 -21.095 1.00 51.00 155 VAL A C 1
ATOM 1242 O O . VAL A 1 155 ? 6.918 -11.239 -22.169 1.00 51.00 155 VAL A O 1
ATOM 1245 N N . LYS A 1 156 ? 6.691 -12.843 -20.618 1.00 37.88 156 LYS A N 1
ATOM 1246 C CA . LYS A 1 156 ? 5.427 -13.353 -21.150 1.00 37.88 156 LYS A CA 1
ATOM 1247 C C . LYS A 1 156 ? 4.366 -12.303 -20.843 1.00 37.88 156 LYS A C 1
ATOM 1249 O O . LYS A 1 156 ? 3.932 -12.175 -19.700 1.00 37.88 156 LYS A O 1
ATOM 1254 N N . THR A 1 157 ? 3.985 -11.533 -21.853 1.00 47.34 157 THR A N 1
ATOM 1255 C CA . THR A 1 157 ? 2.749 -10.757 -21.814 1.00 47.34 157 THR A CA 1
ATOM 1256 C C . THR A 1 157 ? 1.598 -11.748 -21.738 1.00 47.34 157 THR A C 1
ATOM 1258 O O . THR A 1 157 ? 1.558 -12.707 -22.513 1.00 47.34 157 THR A O 1
ATOM 1261 N N . ARG A 1 158 ? 0.738 -11.557 -20.741 1.00 41.50 158 ARG A N 1
ATOM 1262 C CA . ARG A 1 158 ? -0.471 -12.350 -20.550 1.00 41.50 158 ARG A CA 1
ATOM 1263 C C . ARG A 1 158 ? -1.530 -11.958 -21.571 1.00 41.50 158 ARG A C 1
ATOM 1265 O O . ARG A 1 158 ? -1.546 -10.763 -21.940 1.00 41.50 158 ARG A O 1
#

Secondary structure (DSSP, 8-state):
---GGGHHHHHHHHHHHHHH-GGG--TTHHHHHHHHHHHHHHHHHHHT-SSHHHHHHHHHHHHHHHHHHHHHHHHHHHHHHHHHHHHHHHHHHHHHHTT--SS------------------------------------TT-GGGT----TT------

pLDDT: mean 73.06, std 24.07, range [29.38, 98.31]

Radius of gyration: 28.65 Å; Cα contacts (8 Å, |Δi|>4): 45; chains: 1; bounding box: 65×37×85 Å

Foldseek 3Di:
DDDLVCLVVQLVVLVCCVVPVVVVVDPCSVVSNVVSVVSCVVVVVCVCPDDPVSVCVSVCVVVVLQVLLVVLLVVLVVVLVVVVVVVVVVVVVVVVVVPDPDDDDDDDDDDDDDDDDDDDDPPDPPDPDPDDPDPDDPDPSHCVVSPPPPVPPDPPDD

Mean predicted aligned error: 16.0 Å

InterPro domains:
  IPR000560 Histidine phosphatase superfamily, clade-2 [PF00328] (2-96)
  IPR029033 Histidine phosphatase superfamily [SSF53254] (2-80)
  IPR037446 Histidine acid phosphatase, VIP1 family [PTHR12750] (1-158)